Protein AF-X0XUY8-F1 (afdb_monomer_lite)

Secondary structure (DSSP, 8-state):
-----HHHHHHHHHHHHHHHHHHHIIIIITTT----S-HHHHHHHHHHHHHHHHHHHHHHHHIIIIII---HHHHHHHHHHHHHHHHHHHIIIIISPPPP---

pLDDT: mean 82.26, std 12.17, range [45.84, 95.38]

Organism: NCBI:txid412755

Structure (mmCIF, N/CA/C/O backbone):
data_AF-X0XUY8-F1
#
_entry.id   AF-X0XUY8-F1
#
loop_
_atom_site.group_PDB
_atom_site.id
_atom_site.type_symbol
_atom_site.label_atom_id
_atom_site.label_alt_id
_atom_site.label_comp_id
_atom_site.label_asym_id
_atom_site.label_entity_id
_atom_site.label_seq_id
_atom_site.pdbx_PDB_ins_code
_atom_site.Cartn_x
_atom_site.Cartn_y
_atom_site.Cartn_z
_atom_site.occupancy
_atom_site.B_iso_or_equiv
_atom_site.auth_seq_id
_atom_site.auth_comp_id
_atom_site.auth_asym_id
_atom_site.auth_atom_id
_atom_site.pdbx_PDB_model_num
ATOM 1 N N . ASN A 1 1 ? 24.765 -12.003 21.303 1.00 45.84 1 ASN A N 1
ATOM 2 C CA . ASN A 1 1 ? 24.431 -11.808 19.874 1.00 45.84 1 ASN A CA 1
ATOM 3 C C . ASN A 1 1 ? 23.143 -12.554 19.537 1.00 45.84 1 ASN A C 1
ATOM 5 O O . ASN A 1 1 ? 23.204 -13.601 18.907 1.00 45.84 1 ASN A O 1
ATOM 9 N N . LEU A 1 2 ? 21.974 -12.054 19.963 1.00 55.09 2 LEU A N 1
ATOM 10 C CA . LEU A 1 2 ? 20.695 -12.590 19.479 1.00 55.09 2 LEU A CA 1
ATOM 11 C C . LEU A 1 2 ? 20.430 -12.008 18.087 1.00 55.09 2 LEU A C 1
ATOM 13 O O . LEU A 1 2 ? 19.754 -10.995 17.937 1.00 55.09 2 LEU A O 1
ATOM 17 N N . ARG A 1 3 ? 21.026 -12.619 17.061 1.00 60.03 3 ARG A N 1
ATOM 18 C CA . ARG A 1 3 ? 20.602 -12.399 15.679 1.00 60.03 3 ARG A CA 1
ATOM 19 C C . ARG A 1 3 ? 19.309 -13.180 15.513 1.00 60.03 3 ARG A C 1
ATOM 21 O O . ARG A 1 3 ? 19.344 -14.385 15.288 1.00 60.03 3 ARG A O 1
ATOM 28 N N . ILE A 1 4 ? 18.180 -12.509 15.720 1.00 68.62 4 ILE A N 1
ATOM 29 C CA . ILE A 1 4 ? 16.883 -13.058 15.328 1.00 68.62 4 ILE A CA 1
ATOM 30 C C . ILE A 1 4 ? 17.026 -13.427 13.841 1.00 68.62 4 ILE A C 1
ATOM 32 O O . ILE A 1 4 ? 17.499 -12.584 13.070 1.00 68.62 4 ILE A O 1
ATOM 36 N N . PRO A 1 5 ? 16.708 -14.666 13.431 1.00 74.75 5 PRO A N 1
ATOM 37 C CA . PRO A 1 5 ? 16.812 -15.071 12.036 1.00 74.75 5 PRO A CA 1
ATOM 38 C C . PRO A 1 5 ? 16.097 -14.056 11.144 1.00 74.75 5 PRO A C 1
ATOM 40 O O . PRO A 1 5 ? 15.024 -13.557 11.503 1.00 74.75 5 PRO A O 1
ATOM 43 N N . LEU A 1 6 ? 16.687 -13.726 9.992 1.00 69.81 6 LEU A N 1
ATOM 44 C CA . LEU A 1 6 ? 16.092 -12.767 9.051 1.00 69.81 6 LEU A CA 1
ATOM 45 C C . LEU A 1 6 ? 14.665 -13.194 8.665 1.00 69.81 6 LEU A C 1
ATOM 47 O O . LEU A 1 6 ? 13.766 -12.366 8.559 1.00 69.81 6 LEU A O 1
ATOM 51 N N . GLU A 1 7 ? 14.464 -14.507 8.574 1.00 79.94 7 GLU A N 1
ATOM 52 C CA . GLU A 1 7 ? 13.196 -15.180 8.291 1.00 79.94 7 GLU A CA 1
ATOM 53 C C . GLU A 1 7 ? 12.083 -14.841 9.289 1.00 79.94 7 GLU A C 1
ATOM 55 O O . GLU A 1 7 ? 10.923 -14.772 8.903 1.00 79.94 7 GLU A O 1
ATOM 60 N N . LEU A 1 8 ? 12.421 -14.584 10.557 1.00 77.75 8 LEU A N 1
ATOM 61 C CA . LEU A 1 8 ? 11.464 -14.163 11.584 1.00 77.75 8 LEU A CA 1
ATOM 62 C C . LEU A 1 8 ? 11.371 -12.638 11.675 1.00 77.75 8 LEU A C 1
ATOM 64 O O . LEU A 1 8 ? 10.293 -12.088 11.880 1.00 77.75 8 LEU A O 1
ATOM 68 N N . SER A 1 9 ? 12.491 -11.941 11.487 1.00 79.12 9 SER A N 1
ATOM 69 C CA . SER A 1 9 ? 12.552 -10.483 11.631 1.00 79.12 9 SER A CA 1
ATOM 70 C C . SER A 1 9 ? 11.762 -9.758 10.539 1.00 79.12 9 SER A C 1
ATOM 72 O O . SER A 1 9 ? 11.079 -8.775 10.823 1.00 79.12 9 SER A O 1
ATOM 74 N N . SER A 1 10 ? 11.820 -10.244 9.296 1.00 81.38 10 SER A N 1
ATOM 75 C CA . SER A 1 10 ? 11.172 -9.591 8.155 1.00 81.38 10 SER A CA 1
ATOM 76 C C . SER A 1 10 ? 9.638 -9.646 8.215 1.00 81.38 10 SER A C 1
ATOM 78 O O . SER A 1 10 ? 9.029 -8.579 8.125 1.00 81.38 10 SER A O 1
ATOM 80 N N . PRO A 1 11 ? 8.977 -10.802 8.431 1.00 85.38 11 PRO A N 1
ATOM 81 C CA . PRO A 1 11 ? 7.518 -10.847 8.551 1.00 85.38 11 PRO A CA 1
ATOM 82 C C . PRO A 1 11 ? 7.000 -10.038 9.741 1.00 85.38 11 PRO A C 1
ATOM 84 O O . PRO A 1 11 ? 6.030 -9.298 9.602 1.00 85.38 11 PRO A O 1
ATOM 87 N N . ILE A 1 12 ? 7.683 -10.104 10.891 1.00 82.69 12 ILE A N 1
ATOM 88 C CA . ILE A 1 12 ? 7.306 -9.332 12.085 1.00 82.69 12 ILE A CA 1
ATOM 89 C C . ILE A 1 12 ? 7.377 -7.828 11.802 1.00 82.69 12 ILE A C 1
ATOM 91 O O . ILE A 1 12 ? 6.488 -7.082 12.216 1.00 82.69 12 ILE A O 1
ATOM 95 N N . ALA A 1 13 ? 8.403 -7.370 11.080 1.00 84.38 13 ALA A N 1
ATOM 96 C CA . ALA 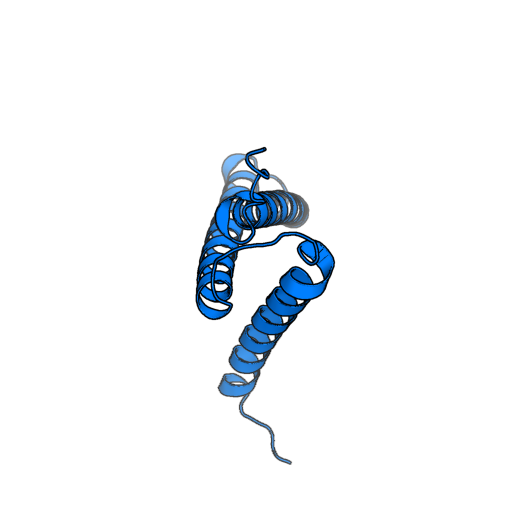A 1 13 ? 8.543 -5.966 10.707 1.00 84.38 13 ALA A CA 1
ATOM 97 C C . ALA A 1 13 ? 7.444 -5.512 9.734 1.00 84.38 13 ALA A C 1
ATOM 99 O O . ALA A 1 13 ? 6.892 -4.422 9.902 1.00 84.38 13 ALA A O 1
ATOM 100 N N . I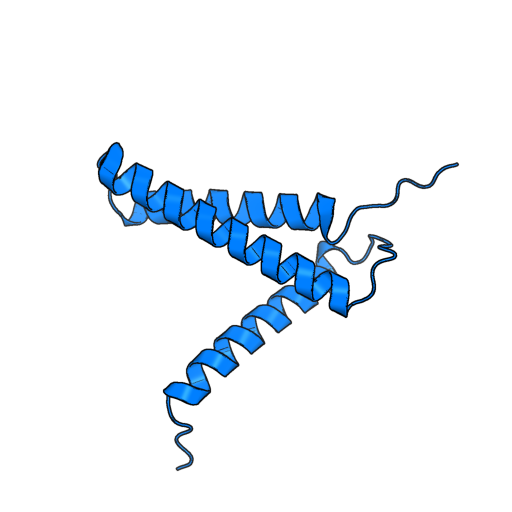LE A 1 14 ? 7.094 -6.350 8.753 1.00 84.81 14 ILE A N 1
ATOM 101 C CA . ILE A 1 14 ? 6.009 -6.082 7.800 1.00 84.81 14 ILE A CA 1
ATOM 102 C C . ILE A 1 14 ? 4.678 -5.956 8.547 1.00 84.81 14 ILE A C 1
ATOM 104 O O . ILE A 1 14 ? 4.010 -4.929 8.430 1.00 84.81 14 ILE A O 1
ATOM 108 N N . GLU A 1 15 ? 4.327 -6.941 9.373 1.00 83.38 15 GLU A N 1
ATOM 109 C CA . GLU A 1 15 ? 3.091 -6.929 10.164 1.00 83.38 15 GLU A CA 1
ATOM 110 C C . GLU A 1 15 ? 3.042 -5.733 11.122 1.00 83.38 15 GLU A C 1
ATOM 112 O O . GLU A 1 15 ? 2.044 -5.014 11.185 1.00 83.38 15 GLU A O 1
ATOM 117 N N . SER A 1 16 ? 4.151 -5.431 11.804 1.00 84.12 16 SER A N 1
ATOM 118 C CA . SER A 1 16 ? 4.249 -4.254 12.678 1.00 84.12 16 SER A CA 1
ATOM 119 C C . SER A 1 16 ? 4.029 -2.951 11.908 1.00 84.12 16 SER A C 1
ATOM 121 O O . SER A 1 16 ? 3.335 -2.058 12.392 1.00 84.12 16 SER A O 1
ATOM 123 N N . SER A 1 17 ? 4.565 -2.841 10.689 1.00 85.50 17 SER A N 1
ATOM 124 C CA . SER A 1 17 ? 4.347 -1.681 9.821 1.00 85.50 17 SER A CA 1
ATOM 125 C C . SER A 1 17 ? 2.886 -1.559 9.382 1.00 85.50 17 SER A C 1
ATOM 127 O O . SER A 1 17 ? 2.328 -0.459 9.380 1.00 85.50 17 SER A O 1
ATOM 129 N N . ILE A 1 18 ? 2.231 -2.676 9.057 1.00 83.81 18 ILE A N 1
ATOM 130 C CA . ILE A 1 18 ? 0.810 -2.700 8.691 1.00 83.81 18 ILE A CA 1
ATOM 131 C C . ILE A 1 18 ? -0.054 -2.264 9.880 1.00 83.81 18 ILE A C 1
ATOM 133 O O . ILE A 1 18 ? -0.935 -1.413 9.720 1.00 83.81 18 ILE A O 1
ATOM 137 N N . LEU A 1 19 ? 0.223 -2.781 11.080 1.00 85.00 19 LEU A N 1
ATOM 138 C CA . LEU A 1 19 ? -0.480 -2.409 12.310 1.00 85.00 19 LEU A CA 1
ATOM 139 C C . LEU A 1 19 ? -0.270 -0.934 12.659 1.00 85.00 19 LEU A C 1
ATOM 141 O O . LEU A 1 19 ? -1.237 -0.234 12.967 1.00 85.00 19 LEU A O 1
ATOM 145 N N . TRP A 1 20 ? 0.964 -0.438 12.551 1.00 84.31 20 TRP A N 1
ATOM 146 C CA . TRP A 1 20 ? 1.275 0.974 12.759 1.00 84.31 20 TRP A CA 1
ATOM 147 C C . TRP A 1 20 ? 0.515 1.867 11.771 1.00 84.31 20 TRP A C 1
ATOM 149 O O . TRP A 1 20 ? -0.167 2.808 12.181 1.00 84.31 20 TRP A O 1
ATOM 159 N N . ASN A 1 21 ? 0.539 1.522 10.480 1.00 85.31 21 ASN A N 1
ATOM 160 C CA . ASN A 1 21 ? -0.211 2.231 9.442 1.00 85.31 21 ASN A CA 1
ATOM 161 C C . ASN A 1 21 ? -1.720 2.225 9.709 1.00 85.31 21 ASN A C 1
ATOM 163 O O . ASN A 1 21 ? -2.394 3.240 9.505 1.00 85.31 21 ASN A O 1
ATOM 167 N N . PHE A 1 22 ? -2.269 1.108 10.183 1.00 83.25 22 PHE A N 1
ATOM 168 C CA . PHE A 1 22 ? -3.672 1.023 10.567 1.00 83.25 22 PHE A CA 1
ATOM 169 C C . PHE A 1 22 ? -3.996 1.940 11.749 1.00 83.25 22 PHE A C 1
ATOM 171 O O . PHE A 1 22 ? -4.972 2.693 11.692 1.00 83.25 22 PHE A O 1
ATOM 178 N N . MET A 1 23 ? -3.189 1.900 12.813 1.00 81.94 23 MET A N 1
ATOM 179 C CA . MET A 1 23 ? -3.401 2.728 14.000 1.00 81.94 23 MET A CA 1
ATOM 180 C C . MET A 1 23 ? -3.354 4.211 13.656 1.00 81.94 23 MET A C 1
ATOM 182 O O . MET A 1 23 ? -4.241 4.964 14.062 1.00 81.94 23 MET A O 1
ATOM 186 N N . LEU A 1 24 ? -2.377 4.614 12.849 1.00 82.94 24 LEU A N 1
ATOM 187 C CA . LEU A 1 24 ? -2.210 5.992 12.410 1.00 82.94 24 LEU A CA 1
ATOM 188 C C . LEU A 1 24 ? -3.419 6.458 11.585 1.00 82.94 24 LEU A C 1
ATOM 190 O O . LEU A 1 24 ? -3.978 7.522 11.851 1.00 82.94 24 LEU A O 1
ATOM 194 N N . ASN A 1 25 ? -3.919 5.618 10.673 1.00 80.69 25 ASN A N 1
ATOM 195 C CA . ASN A 1 25 ? -5.153 5.904 9.939 1.00 80.69 25 ASN A CA 1
ATOM 196 C C . ASN A 1 25 ? -6.383 5.995 10.852 1.00 80.69 25 ASN A C 1
ATOM 198 O O . ASN A 1 25 ? -7.224 6.878 10.676 1.00 80.69 25 ASN A O 1
ATOM 202 N N . ASN A 1 26 ? -6.495 5.112 11.843 1.00 78.62 26 ASN A N 1
ATOM 203 C CA . ASN A 1 26 ? -7.631 5.088 12.757 1.00 78.62 26 ASN A CA 1
ATOM 204 C C . ASN A 1 26 ? -7.645 6.296 13.716 1.00 78.62 26 ASN A C 1
ATOM 206 O O . ASN A 1 26 ? -8.718 6.820 14.007 1.00 78.62 26 ASN A O 1
ATOM 210 N N . VAL A 1 27 ? -6.477 6.747 14.188 1.00 78.25 27 VAL A N 1
ATOM 211 C CA . VAL A 1 27 ? -6.336 7.838 15.172 1.00 78.25 27 VAL A CA 1
ATOM 212 C C . VAL A 1 27 ? -6.259 9.217 14.527 1.00 78.25 27 VAL A C 1
ATOM 214 O O . VAL A 1 27 ? -6.744 10.175 15.123 1.00 78.25 27 VAL A O 1
ATOM 217 N N . ILE A 1 28 ? -5.663 9.342 13.339 1.00 78.19 28 ILE A N 1
ATOM 218 C CA . ILE A 1 28 ? -5.456 10.633 12.671 1.00 78.19 28 ILE A CA 1
ATOM 219 C C . ILE A 1 28 ? -6.465 10.793 11.535 1.00 78.19 28 ILE A C 1
ATOM 221 O O . ILE A 1 28 ? -7.414 11.569 11.657 1.00 78.19 28 ILE A O 1
ATOM 225 N N . THR A 1 29 ? -6.310 10.021 10.456 1.00 75.62 29 THR A N 1
ATOM 226 C CA . THR A 1 29 ? -7.070 10.191 9.204 1.00 75.62 29 THR A CA 1
ATOM 227 C C . THR A 1 29 ? -8.582 10.085 9.404 1.00 75.62 29 THR A C 1
ATOM 229 O O . THR A 1 29 ? -9.358 10.822 8.790 1.00 75.62 29 THR A O 1
ATOM 232 N N . PHE A 1 30 ? -9.024 9.182 10.282 1.00 70.81 30 PHE A N 1
ATOM 233 C CA . PHE A 1 30 ? -10.441 8.892 10.495 1.00 70.81 30 PHE A CA 1
ATOM 234 C C . PHE A 1 30 ? -10.942 9.194 11.911 1.00 70.81 30 PHE A C 1
ATOM 236 O O . PHE A 1 30 ? -12.067 8.809 12.231 1.00 70.81 30 PHE A O 1
ATOM 243 N N . LYS A 1 31 ? -10.183 9.958 12.715 1.00 71.31 31 LYS A N 1
ATOM 244 C CA . LYS A 1 31 ? -10.514 10.315 14.112 1.00 71.31 31 LYS A CA 1
ATOM 245 C C . LYS A 1 31 ? -11.964 10.763 14.306 1.00 71.31 31 LYS A C 1
ATOM 247 O O . LYS A 1 31 ? -12.633 10.352 15.245 1.00 71.31 31 LYS A O 1
ATOM 252 N N . ASN A 1 32 ? -12.451 11.597 13.387 1.00 66.56 32 ASN A N 1
ATOM 253 C CA . ASN A 1 32 ? -13.779 12.215 13.450 1.00 66.56 32 ASN A CA 1
ATOM 254 C C . ASN A 1 32 ? -14.877 11.421 12.718 1.00 66.56 32 ASN A C 1
ATOM 256 O O . ASN A 1 32 ? -15.974 11.935 12.487 1.00 66.56 32 ASN A O 1
ATOM 260 N N . ARG A 1 33 ? -14.608 10.178 12.299 1.00 67.75 33 ARG A N 1
ATOM 261 C CA . ARG A 1 33 ? -15.601 9.3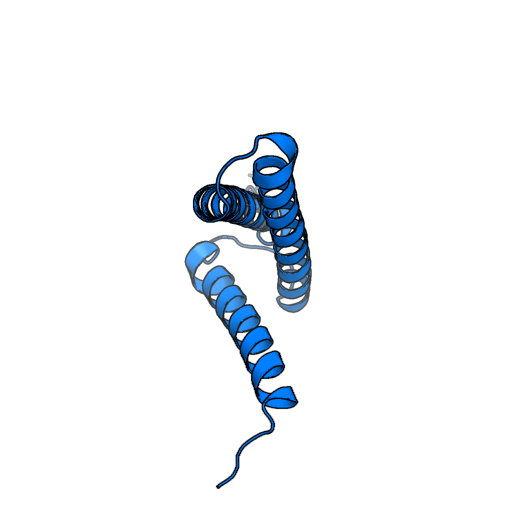13 11.650 1.00 67.75 33 ARG A CA 1
ATOM 262 C C . ARG A 1 33 ? -16.110 8.274 12.642 1.00 67.75 33 ARG A C 1
ATOM 264 O O . ARG A 1 33 ? -15.450 7.272 12.903 1.00 67.75 33 ARG A O 1
ATOM 271 N N . ASN A 1 34 ? -17.323 8.495 13.150 1.00 58.53 34 ASN A N 1
ATOM 272 C CA . ASN A 1 34 ? -18.004 7.571 14.054 1.00 58.53 34 ASN A CA 1
ATOM 273 C C . ASN A 1 34 ? -18.453 6.311 13.279 1.00 58.53 34 ASN A C 1
ATOM 275 O O . ASN A 1 34 ? -19.548 6.248 12.720 1.00 58.53 34 ASN A O 1
ATOM 279 N N . SER A 1 35 ? -17.541 5.348 13.127 1.00 63.03 35 SER A N 1
ATOM 280 C CA . SER A 1 35 ? -17.786 4.074 12.442 1.00 63.03 35 SER A CA 1
ATOM 281 C C . SER A 1 35 ? -18.169 3.009 13.467 1.00 63.03 35 SER A C 1
ATOM 283 O O . SER A 1 35 ? -17.334 2.636 14.292 1.00 63.03 35 SER A O 1
ATOM 285 N N . GLN A 1 36 ? -19.397 2.490 13.343 1.00 66.38 36 GLN A N 1
ATOM 286 C CA . GLN A 1 36 ? -20.002 1.432 14.173 1.00 66.38 36 GLN A CA 1
ATOM 287 C C . GLN A 1 36 ? -19.262 0.078 14.107 1.00 66.38 36 GLN A C 1
ATOM 289 O O . GLN A 1 36 ? -19.587 -0.856 14.832 1.00 66.38 36 GLN A O 1
ATOM 294 N N . ALA A 1 37 ? -18.287 -0.077 13.203 1.00 70.62 37 ALA A N 1
ATOM 295 C CA . ALA A 1 37 ? -17.515 -1.309 13.096 1.00 70.62 37 ALA A CA 1
ATOM 296 C C . ALA A 1 37 ? -16.471 -1.411 14.224 1.00 70.62 37 ALA A C 1
ATOM 298 O O . ALA A 1 37 ? -15.689 -0.480 14.441 1.00 70.62 37 ALA A O 1
ATOM 299 N N . GLY A 1 38 ? -16.417 -2.570 14.887 1.00 78.00 38 GLY A N 1
ATOM 300 C CA . GLY A 1 38 ? -15.368 -2.897 15.856 1.00 78.00 38 GLY A CA 1
ATOM 301 C C . GLY A 1 38 ? -13.962 -2.872 15.240 1.00 78.00 38 GLY A C 1
ATOM 302 O O . GLY A 1 38 ? -13.795 -3.018 14.024 1.00 78.00 38 GLY A O 1
ATOM 303 N N . LEU A 1 39 ? -12.944 -2.697 16.085 1.00 78.12 39 LEU A N 1
ATOM 304 C CA . LEU A 1 39 ? -11.549 -2.493 15.675 1.00 78.12 39 LEU A CA 1
ATOM 305 C C . LEU A 1 39 ? -11.010 -3.651 14.815 1.00 78.12 39 LEU A C 1
ATOM 307 O O . LEU A 1 39 ? -10.434 -3.404 13.759 1.00 78.12 39 LEU A O 1
ATOM 311 N N . MET A 1 40 ? -11.319 -4.900 15.177 1.00 78.38 40 MET A N 1
ATOM 312 C CA . MET A 1 40 ? -10.928 -6.091 14.405 1.00 78.38 40 MET A CA 1
ATOM 313 C C . MET A 1 40 ? -11.545 -6.122 12.998 1.00 78.38 40 MET A C 1
ATOM 315 O O . MET A 1 40 ? -10.895 -6.466 12.014 1.00 78.38 40 MET A O 1
ATOM 319 N N . ARG A 1 41 ? -12.804 -5.687 12.862 1.00 80.31 41 ARG A N 1
ATOM 320 C CA . ARG A 1 41 ? -13.468 -5.607 11.555 1.00 80.31 41 ARG A CA 1
ATOM 321 C C . ARG A 1 41 ? -12.873 -4.498 10.688 1.00 80.31 41 ARG A C 1
ATOM 323 O O . ARG A 1 41 ? -12.802 -4.661 9.473 1.00 80.31 41 ARG A O 1
ATOM 330 N N . LYS A 1 42 ? -12.435 -3.389 11.293 1.00 82.31 42 LYS A N 1
ATOM 331 C CA . LYS A 1 42 ? -11.702 -2.322 10.593 1.00 82.31 42 LYS A CA 1
ATOM 332 C C . LYS A 1 42 ? -10.326 -2.812 10.129 1.00 82.31 42 LYS A C 1
ATOM 334 O O . LYS A 1 42 ? -9.984 -2.571 8.978 1.00 82.31 42 LYS A O 1
ATOM 339 N N . LEU A 1 43 ? -9.601 -3.556 10.969 1.00 83.31 43 LEU A N 1
ATOM 340 C CA . LEU A 1 43 ? -8.317 -4.177 10.621 1.00 83.31 43 LEU A CA 1
ATOM 341 C C . LEU A 1 43 ? -8.429 -5.112 9.413 1.00 83.31 43 LEU A C 1
ATOM 343 O O . LEU A 1 43 ? -7.662 -4.971 8.464 1.00 83.31 43 LEU A O 1
ATOM 347 N N . MET A 1 44 ? -9.410 -6.021 9.411 1.00 84.44 44 MET A N 1
ATOM 348 C CA . MET A 1 44 ? -9.621 -6.938 8.283 1.00 84.44 44 MET A CA 1
ATOM 349 C C . MET A 1 44 ? -9.961 -6.191 6.989 1.00 84.44 44 MET A C 1
ATOM 351 O O . MET A 1 44 ? -9.400 -6.478 5.936 1.00 84.44 44 MET A O 1
ATOM 355 N N . ARG A 1 45 ? -10.849 -5.190 7.054 1.00 86.19 45 ARG A N 1
ATOM 356 C CA . ARG A 1 45 ? -11.189 -4.366 5.881 1.00 86.19 45 ARG A CA 1
ATOM 357 C C . ARG A 1 45 ? -9.990 -3.580 5.362 1.00 86.19 45 ARG A C 1
ATOM 359 O O . ARG A 1 45 ? -9.830 -3.468 4.152 1.00 86.19 45 ARG A O 1
ATOM 366 N N . PHE A 1 46 ? -9.149 -3.075 6.264 1.00 85.44 46 PHE A N 1
ATOM 367 C CA . PHE A 1 46 ? -7.912 -2.390 5.908 1.00 85.44 46 PHE A CA 1
ATOM 368 C C . PHE A 1 46 ? -6.935 -3.326 5.190 1.00 85.44 46 PHE A C 1
ATOM 370 O O . PHE A 1 46 ? -6.415 -2.946 4.147 1.00 85.44 46 PHE A O 1
ATOM 377 N N . HIS A 1 47 ? -6.752 -4.559 5.674 1.00 87.69 47 HIS A N 1
ATOM 378 C CA . HIS A 1 47 ? -5.919 -5.562 4.999 1.00 87.69 47 HIS A CA 1
ATOM 379 C C . HIS A 1 47 ? -6.430 -5.883 3.595 1.00 87.69 47 HIS A C 1
ATOM 381 O O . HIS A 1 47 ? -5.656 -5.884 2.642 1.00 87.69 47 HIS A O 1
ATOM 387 N N . VAL A 1 48 ? -7.741 -6.090 3.443 1.00 90.00 48 VAL A N 1
ATOM 388 C CA . VAL A 1 48 ? -8.348 -6.337 2.128 1.00 90.00 48 VAL A CA 1
ATOM 389 C C . VAL A 1 48 ? -8.160 -5.132 1.201 1.00 90.00 48 VAL A C 1
ATOM 391 O O . VAL A 1 48 ? -7.778 -5.300 0.046 1.00 90.00 48 VAL A O 1
ATOM 394 N N . ALA A 1 49 ? -8.376 -3.911 1.697 1.00 89.62 49 ALA A N 1
ATOM 395 C CA . ALA A 1 49 ? -8.177 -2.693 0.914 1.00 89.62 49 ALA A CA 1
ATOM 396 C C . ALA A 1 49 ? -6.713 -2.509 0.482 1.00 89.62 49 ALA A C 1
ATOM 398 O O . ALA A 1 49 ? -6.460 -2.177 -0.676 1.00 89.62 49 ALA A O 1
ATOM 399 N N . ALA A 1 50 ? -5.763 -2.774 1.381 1.00 89.62 50 ALA A N 1
ATOM 400 C CA . ALA A 1 50 ? -4.335 -2.721 1.093 1.00 89.62 50 ALA A CA 1
ATOM 401 C C . ALA A 1 50 ? -3.920 -3.787 0.066 1.00 89.62 50 ALA A C 1
ATOM 403 O O . ALA A 1 50 ? -3.189 -3.475 -0.871 1.00 89.62 50 ALA A O 1
ATOM 404 N N . GLY A 1 51 ? -4.441 -5.013 0.183 1.00 91.19 51 GLY A N 1
ATOM 405 C CA . GLY A 1 51 ? -4.203 -6.084 -0.786 1.00 91.19 51 GLY A CA 1
ATOM 406 C C . GLY A 1 51 ? -4.708 -5.730 -2.187 1.00 91.19 51 GLY A C 1
ATOM 407 O O . GLY A 1 51 ? -3.961 -5.833 -3.157 1.00 91.19 51 GLY A O 1
ATOM 408 N N . LEU A 1 52 ? -5.941 -5.224 -2.296 1.00 91.81 52 LEU A N 1
ATOM 409 C CA . LEU A 1 52 ? -6.508 -4.771 -3.573 1.00 91.81 52 LEU A CA 1
ATOM 410 C C . LEU A 1 52 ? -5.722 -3.598 -4.172 1.00 91.81 52 LEU A C 1
ATOM 412 O O . LEU A 1 52 ? -5.467 -3.569 -5.374 1.00 91.81 52 LEU A O 1
ATOM 416 N N . ALA A 1 53 ? -5.299 -2.646 -3.343 1.00 92.69 53 ALA A N 1
ATOM 417 C CA . ALA A 1 53 ? -4.448 -1.544 -3.774 1.00 92.69 53 ALA A CA 1
ATOM 418 C C . ALA A 1 53 ? -3.089 -2.024 -4.306 1.00 92.69 53 ALA A C 1
ATOM 420 O O . ALA A 1 53 ? -2.624 -1.517 -5.327 1.00 92.69 53 ALA A O 1
ATOM 421 N N . GLY A 1 54 ? -2.482 -3.021 -3.655 1.00 92.44 54 GLY A N 1
ATOM 422 C CA . GLY A 1 54 ? -1.257 -3.671 -4.122 1.00 92.44 54 GLY A CA 1
ATOM 423 C C . GLY A 1 54 ? -1.442 -4.357 -5.477 1.00 92.44 54 GLY A C 1
ATOM 424 O O . GLY A 1 54 ? -0.615 -4.185 -6.369 1.00 92.44 54 GLY A O 1
ATOM 425 N N . MET A 1 55 ? -2.565 -5.054 -5.681 1.00 94.31 55 MET A N 1
ATOM 426 C CA . MET A 1 55 ? -2.896 -5.657 -6.979 1.00 94.31 55 MET A CA 1
ATOM 427 C C . MET A 1 55 ? -3.032 -4.605 -8.086 1.00 94.31 55 MET A C 1
ATOM 429 O O . MET A 1 55 ? -2.517 -4.804 -9.186 1.00 94.31 55 MET A O 1
ATOM 433 N N . VAL A 1 56 ? -3.687 -3.473 -7.805 1.00 94.50 56 VAL A N 1
ATOM 434 C CA . VAL A 1 56 ? -3.823 -2.367 -8.768 1.00 94.50 56 VAL A CA 1
ATOM 435 C C . VAL A 1 56 ? -2.465 -1.749 -9.091 1.00 94.50 56 VAL A C 1
ATOM 437 O O . VAL A 1 56 ? -2.151 -1.566 -10.265 1.00 94.50 56 VAL A O 1
ATOM 440 N N . ASN A 1 57 ? -1.646 -1.474 -8.072 1.00 94.88 57 ASN A N 1
ATOM 441 C CA . ASN A 1 57 ? -0.283 -0.973 -8.243 1.00 94.88 57 ASN A CA 1
ATOM 442 C C . ASN A 1 57 ? 0.527 -1.877 -9.186 1.00 94.88 57 ASN A C 1
ATOM 444 O O . ASN A 1 57 ? 1.065 -1.396 -10.184 1.00 94.88 57 ASN A O 1
ATOM 448 N N . TYR A 1 58 ? 0.545 -3.182 -8.909 1.00 94.12 58 TYR A N 1
ATOM 449 C CA . TYR A 1 58 ? 1.292 -4.152 -9.703 1.00 94.12 58 TYR A CA 1
ATOM 450 C C . TYR A 1 58 ? 0.749 -4.284 -11.132 1.00 94.12 58 TYR A C 1
ATOM 452 O O . TYR A 1 58 ? 1.517 -4.350 -12.090 1.00 94.12 58 TYR A O 1
ATOM 460 N N . SER A 1 59 ? -0.576 -4.255 -11.296 1.00 95.31 59 SER A N 1
ATOM 461 C CA . SER A 1 59 ? -1.216 -4.326 -12.615 1.00 95.31 59 SER A CA 1
ATOM 462 C C . SER A 1 59 ? -0.869 -3.116 -13.484 1.00 95.31 59 SER A C 1
ATOM 464 O O . SER A 1 59 ? -0.559 -3.275 -14.662 1.00 95.31 59 SER A O 1
ATOM 466 N N . ILE A 1 60 ? -0.869 -1.912 -12.904 1.00 94.44 60 ILE A N 1
ATOM 467 C CA . ILE A 1 60 ? -0.500 -0.677 -13.608 1.00 94.44 60 ILE A CA 1
ATOM 468 C C . ILE A 1 60 ? 0.981 -0.682 -13.972 1.00 94.44 60 ILE A C 1
ATOM 470 O O . ILE A 1 60 ? 1.322 -0.340 -15.102 1.00 94.44 60 ILE A O 1
ATOM 474 N N . LEU A 1 61 ? 1.850 -1.117 -13.055 1.00 95.12 61 LEU A N 1
ATOM 475 C CA . LEU A 1 61 ? 3.273 -1.286 -13.334 1.00 95.12 61 LEU A CA 1
ATOM 476 C C . LEU A 1 61 ? 3.483 -2.202 -14.547 1.00 95.12 61 LEU A C 1
ATOM 478 O O . LEU A 1 61 ? 4.147 -1.809 -15.503 1.00 95.12 61 LEU A O 1
ATOM 482 N N . LEU A 1 62 ? 2.883 -3.397 -14.540 1.00 94.19 62 LEU A N 1
ATOM 483 C CA . LEU A 1 62 ? 3.013 -4.348 -15.644 1.00 94.19 62 LEU A CA 1
ATOM 484 C C . LEU A 1 62 ? 2.451 -3.801 -16.957 1.00 94.19 62 LEU A C 1
ATOM 486 O O . LEU A 1 62 ? 3.078 -3.978 -17.999 1.00 94.19 62 LEU A O 1
ATOM 490 N N . PHE A 1 63 ? 1.300 -3.131 -16.915 1.00 95.38 63 PHE A N 1
ATOM 491 C CA . PHE A 1 63 ? 0.688 -2.531 -18.097 1.00 95.38 63 PHE A CA 1
ATOM 492 C C . PHE A 1 63 ? 1.576 -1.442 -18.712 1.00 95.38 63 PHE A C 1
ATOM 494 O O . PHE A 1 63 ? 1.794 -1.435 -19.921 1.00 95.38 63 PHE A O 1
ATOM 501 N N . LEU A 1 64 ? 2.136 -0.552 -17.892 1.00 93.81 64 LEU A N 1
ATOM 502 C CA . LEU A 1 64 ? 2.982 0.539 -18.374 1.00 93.81 64 LEU A CA 1
ATOM 503 C C . LEU A 1 64 ? 4.338 0.040 -18.882 1.00 93.81 64 LEU A C 1
ATOM 505 O O . LEU A 1 64 ? 4.781 0.474 -19.942 1.00 93.81 64 LEU A O 1
ATOM 509 N N . VAL A 1 65 ? 4.965 -0.911 -18.186 1.00 93.88 65 VAL A N 1
ATOM 510 C CA . VAL A 1 65 ? 6.261 -1.469 -18.601 1.00 93.88 65 VAL A CA 1
ATOM 511 C C . VAL A 1 65 ? 6.118 -2.342 -19.844 1.00 93.88 65 VAL A C 1
ATOM 513 O O . VAL A 1 65 ? 6.835 -2.148 -20.819 1.00 93.88 65 VAL A O 1
ATOM 516 N N . ARG A 1 66 ? 5.192 -3.309 -19.838 1.00 92.62 66 ARG A N 1
ATOM 517 C CA . ARG A 1 66 ? 5.094 -4.314 -20.912 1.00 92.62 66 ARG A CA 1
ATOM 518 C C . ARG A 1 66 ? 4.174 -3.908 -22.056 1.00 92.62 66 ARG A C 1
ATOM 520 O O . ARG A 1 66 ? 4.390 -4.354 -23.175 1.00 92.62 66 ARG A O 1
ATOM 527 N N . GLY A 1 67 ? 3.139 -3.120 -21.778 1.00 93.38 67 GLY A N 1
ATOM 528 C CA . GLY A 1 67 ? 2.178 -2.671 -22.787 1.00 93.38 67 GLY A CA 1
ATOM 529 C C . GLY A 1 67 ? 2.597 -1.367 -23.459 1.00 93.38 67 GLY A C 1
ATOM 530 O O . GLY A 1 67 ? 2.541 -1.265 -24.679 1.00 93.38 67 GLY A O 1
ATOM 531 N N . VAL A 1 68 ? 3.026 -0.379 -22.667 1.00 91.94 68 VAL A N 1
ATOM 532 C CA . VAL A 1 68 ? 3.380 0.966 -23.163 1.00 91.94 68 VAL A CA 1
ATOM 533 C C . VAL A 1 68 ? 4.889 1.122 -23.408 1.00 91.94 68 VAL A C 1
ATOM 535 O O . VAL A 1 68 ? 5.294 1.997 -24.167 1.00 91.94 68 VAL A O 1
ATOM 538 N N . GLY A 1 69 ? 5.730 0.275 -22.804 1.00 91.12 69 GLY A N 1
ATOM 539 C CA . GLY A 1 69 ? 7.191 0.383 -22.906 1.00 91.12 69 GLY A CA 1
ATOM 540 C C . GLY A 1 69 ? 7.784 1.512 -22.056 1.00 91.12 69 GLY A C 1
ATOM 541 O O . GLY A 1 69 ? 8.892 1.972 -22.323 1.00 91.12 69 GLY A O 1
ATOM 542 N N . LEU A 1 70 ? 7.048 1.995 -21.050 1.00 91.81 70 LEU A N 1
ATOM 543 C CA . LEU A 1 70 ? 7.503 3.054 -20.153 1.00 91.81 70 LEU A CA 1
ATOM 544 C C . LEU A 1 70 ? 8.522 2.503 -19.147 1.00 91.81 70 LEU A C 1
ATOM 546 O O . LEU A 1 70 ? 8.317 1.437 -18.566 1.00 91.81 70 LEU A O 1
ATOM 550 N N . TRP A 1 71 ? 9.593 3.257 -18.891 1.00 93.06 71 TRP A N 1
ATOM 551 C CA . TRP A 1 71 ? 10.657 2.831 -17.980 1.00 93.06 71 TRP A CA 1
ATOM 552 C C . TRP A 1 71 ? 10.140 2.552 -16.556 1.00 93.06 71 TRP A C 1
ATOM 554 O O . TRP A 1 71 ? 9.378 3.334 -15.982 1.00 93.06 71 TRP A O 1
ATOM 564 N N . ASP A 1 72 ? 10.602 1.439 -15.984 1.00 90.69 72 ASP A N 1
ATOM 565 C CA . ASP A 1 72 ? 10.200 0.845 -14.706 1.00 90.69 72 ASP A CA 1
ATOM 566 C C . ASP A 1 72 ? 10.018 1.837 -13.555 1.00 90.69 72 ASP A C 1
ATOM 568 O O . ASP A 1 72 ? 9.039 1.740 -12.819 1.00 90.69 72 ASP A O 1
ATOM 572 N N . ILE A 1 73 ? 10.921 2.811 -13.395 1.00 93.75 73 ILE A N 1
ATOM 573 C CA . ILE A 1 73 ? 10.850 3.776 -12.286 1.00 93.75 73 ILE A CA 1
ATOM 574 C C . ILE A 1 73 ? 9.608 4.665 -12.420 1.00 93.75 73 ILE A C 1
ATOM 576 O O . ILE A 1 73 ? 8.855 4.826 -11.458 1.00 93.75 73 ILE A O 1
ATOM 580 N N . ALA A 1 74 ? 9.363 5.212 -1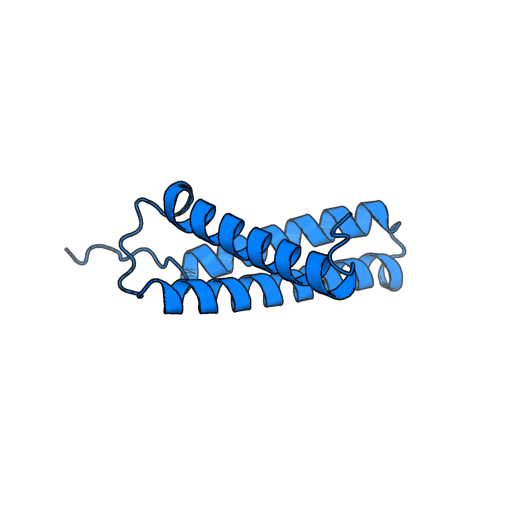3.615 1.00 91.94 74 ALA A N 1
ATOM 581 C CA . ALA A 1 74 ? 8.197 6.052 -13.873 1.00 91.94 74 ALA A CA 1
ATOM 582 C C . ALA A 1 74 ? 6.902 5.239 -13.735 1.00 91.94 74 ALA A C 1
ATOM 584 O O . ALA A 1 74 ? 5.964 5.666 -13.059 1.00 91.94 74 ALA A O 1
ATOM 585 N N . SER A 1 75 ? 6.886 4.030 -14.297 1.00 93.19 75 SER A N 1
ATOM 586 C CA . SER A 1 75 ? 5.769 3.089 -14.188 1.00 93.19 75 SER A CA 1
ATOM 587 C C . SER A 1 75 ? 5.452 2.727 -12.733 1.00 93.19 75 SER A C 1
ATOM 589 O O . SER A 1 75 ? 4.283 2.678 -12.348 1.00 93.19 75 SER A O 1
ATOM 591 N N . ASN A 1 76 ? 6.474 2.535 -11.895 1.00 93.12 76 ASN A N 1
ATOM 592 C CA . ASN A 1 76 ? 6.313 2.221 -10.478 1.00 93.12 76 ASN A CA 1
ATOM 593 C C . ASN A 1 76 ? 5.734 3.405 -9.692 1.00 93.12 76 ASN A C 1
ATOM 595 O O . ASN A 1 76 ? 4.778 3.228 -8.942 1.00 93.12 76 ASN A O 1
ATOM 599 N N . ILE A 1 77 ? 6.228 4.628 -9.917 1.00 94.94 77 ILE A N 1
ATOM 600 C CA . ILE A 1 77 ? 5.678 5.837 -9.276 1.00 94.94 77 ILE A CA 1
ATOM 601 C C . ILE A 1 77 ? 4.191 6.003 -9.616 1.00 94.94 77 ILE A C 1
ATOM 603 O O . ILE A 1 77 ? 3.375 6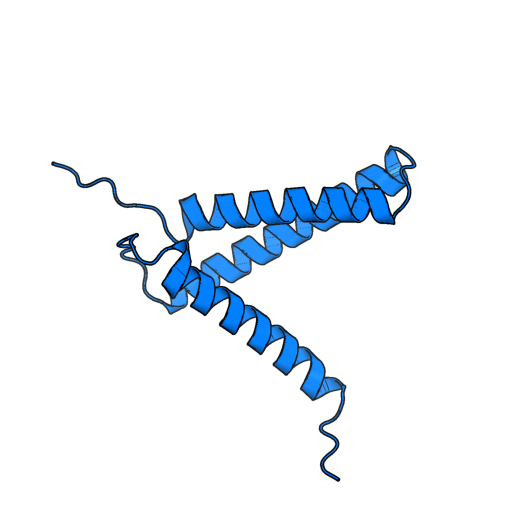.239 -8.721 1.00 94.94 77 ILE A O 1
ATOM 607 N N . ILE A 1 78 ? 3.821 5.823 -10.888 1.00 94.06 78 ILE A N 1
ATOM 608 C CA . ILE A 1 78 ? 2.422 5.905 -11.328 1.00 94.06 78 ILE A CA 1
ATOM 609 C C . ILE A 1 78 ? 1.591 4.807 -10.657 1.00 94.06 78 ILE A C 1
ATOM 611 O O . ILE A 1 78 ? 0.542 5.094 -10.074 1.00 94.06 78 ILE A O 1
ATOM 615 N N . GLY A 1 79 ? 2.077 3.565 -10.665 1.00 95.06 79 GLY A N 1
ATOM 616 C CA . GLY A 1 79 ? 1.425 2.451 -9.986 1.00 95.06 79 GLY A CA 1
ATOM 617 C C . GLY A 1 79 ? 1.207 2.727 -8.499 1.00 95.06 79 GLY A C 1
ATOM 618 O O . GLY A 1 79 ? 0.140 2.422 -7.965 1.00 95.06 79 GLY A O 1
ATOM 619 N N . ILE A 1 80 ? 2.190 3.303 -7.797 1.00 94.06 80 ILE A N 1
ATOM 620 C CA . ILE A 1 80 ? 2.081 3.638 -6.366 1.00 94.06 80 ILE A CA 1
ATOM 621 C C . ILE A 1 80 ? 1.008 4.705 -6.174 1.00 94.06 80 ILE A C 1
ATOM 623 O O . ILE A 1 80 ? 0.151 4.541 -5.308 1.00 94.06 80 ILE A O 1
ATOM 627 N N . GLY A 1 81 ? 0.992 5.744 -7.013 1.00 95.31 81 GLY A N 1
ATOM 628 C CA . GLY A 1 81 ? -0.026 6.793 -6.971 1.00 95.31 81 GLY A CA 1
ATOM 629 C C . GLY A 1 81 ? -1.448 6.236 -7.071 1.00 95.31 81 GLY A C 1
ATOM 630 O O . GLY A 1 81 ? -2.296 6.527 -6.224 1.00 95.31 81 GLY A O 1
ATOM 631 N N . PHE A 1 82 ? -1.701 5.364 -8.049 1.00 94.44 82 PHE A N 1
ATOM 632 C CA . PHE A 1 82 ? -3.000 4.704 -8.194 1.00 94.44 82 PHE A CA 1
ATOM 633 C C . PHE A 1 82 ? -3.314 3.742 -7.043 1.00 94.44 82 PHE A C 1
ATOM 635 O O . PHE A 1 82 ? -4.437 3.746 -6.538 1.00 94.44 82 PHE A O 1
ATOM 642 N N . GLY A 1 83 ? -2.338 2.950 -6.591 1.00 93.56 83 GLY A N 1
ATOM 643 C CA . GLY A 1 83 ? -2.500 2.058 -5.443 1.00 93.56 83 GLY A CA 1
ATOM 644 C C . GLY A 1 83 ? -2.915 2.825 -4.186 1.00 93.56 83 GLY A C 1
ATOM 645 O O . GLY A 1 83 ? -3.907 2.479 -3.546 1.00 93.56 83 GLY A O 1
ATOM 646 N N . VAL A 1 84 ? -2.230 3.927 -3.872 1.00 90.81 84 VAL A N 1
ATOM 647 C CA . VAL A 1 84 ? -2.563 4.808 -2.742 1.00 90.81 84 VAL A CA 1
ATOM 648 C C . VAL A 1 84 ? -3.971 5.388 -2.888 1.00 90.81 84 VAL A C 1
ATOM 650 O O . VAL A 1 84 ? -4.735 5.374 -1.920 1.00 90.81 84 VAL A O 1
ATOM 653 N N . LEU A 1 85 ? -4.353 5.840 -4.087 1.00 92.44 85 LEU A N 1
ATOM 654 C CA . LEU A 1 85 ? -5.688 6.382 -4.350 1.00 92.44 85 LEU A CA 1
ATOM 655 C C . LEU A 1 85 ? -6.785 5.338 -4.096 1.00 92.44 85 LEU A C 1
ATOM 657 O O . LEU A 1 85 ? -7.749 5.611 -3.377 1.00 92.44 85 LEU A O 1
ATOM 661 N N . ILE A 1 86 ? -6.631 4.130 -4.643 1.00 90.50 86 ILE A N 1
ATOM 662 C CA . ILE A 1 86 ? -7.578 3.028 -4.441 1.00 90.50 86 ILE A CA 1
ATOM 663 C C . ILE A 1 86 ? -7.635 2.630 -2.966 1.00 90.50 86 ILE A C 1
ATOM 665 O O . ILE A 1 86 ? -8.732 2.493 -2.418 1.00 90.50 86 ILE A O 1
ATOM 669 N N . ASN A 1 87 ? -6.485 2.528 -2.296 1.00 91.19 87 ASN A N 1
ATOM 670 C CA . ASN A 1 87 ? -6.415 2.213 -0.871 1.00 91.19 87 ASN A CA 1
ATOM 671 C C . ASN A 1 87 ? -7.191 3.242 -0.036 1.00 91.19 87 ASN A C 1
ATOM 673 O O . ASN A 1 87 ? -7.994 2.885 0.831 1.00 91.19 87 ASN A O 1
ATOM 677 N N . TYR A 1 88 ? -7.001 4.531 -0.325 1.00 86.00 88 TYR A N 1
ATOM 678 C CA . TYR A 1 88 ? -7.704 5.619 0.346 1.00 86.00 88 TYR A CA 1
ATOM 679 C C . TYR A 1 88 ? -9.213 5.579 0.083 1.00 86.00 88 TYR A C 1
ATOM 681 O O . TYR A 1 88 ? -10.008 5.697 1.019 1.00 86.00 88 TYR A O 1
ATOM 689 N N . LEU A 1 89 ? -9.635 5.386 -1.170 1.00 88.06 89 LEU A N 1
ATOM 690 C CA . LEU A 1 89 ? -11.050 5.345 -1.545 1.00 88.06 89 LEU A CA 1
ATOM 691 C C . LEU A 1 89 ? -11.779 4.167 -0.891 1.00 88.06 89 LEU A C 1
ATOM 693 O O . LEU A 1 89 ? -12.853 4.364 -0.313 1.00 88.06 89 LEU A O 1
ATOM 697 N N . LEU A 1 90 ? -11.187 2.970 -0.929 1.00 87.44 90 LEU A N 1
ATOM 698 C CA . LEU A 1 90 ? -11.726 1.777 -0.276 1.00 87.44 90 LEU A CA 1
ATOM 699 C C . LEU A 1 90 ? -11.832 1.990 1.234 1.00 87.44 90 LEU A C 1
ATOM 701 O O . LEU A 1 90 ? -12.903 1.801 1.813 1.00 87.44 90 LEU A O 1
ATOM 705 N N . ASN A 1 91 ? -10.771 2.478 1.876 1.00 84.44 91 ASN A N 1
ATOM 706 C CA . ASN A 1 91 ? -10.797 2.721 3.314 1.00 84.44 91 ASN A CA 1
ATOM 707 C C . ASN A 1 91 ? -11.789 3.818 3.717 1.00 84.44 91 ASN A C 1
ATOM 709 O O . ASN A 1 91 ? -12.520 3.659 4.694 1.00 84.44 91 ASN A O 1
ATOM 713 N N . SER A 1 92 ? -11.892 4.898 2.945 1.00 80.75 92 SER A N 1
ATOM 714 C CA . SER A 1 92 ? -12.821 5.999 3.211 1.00 80.75 92 SER A CA 1
ATOM 715 C C . SER A 1 92 ? -14.288 5.586 3.040 1.00 80.75 92 SER A C 1
ATOM 717 O O . SER A 1 92 ? -15.139 6.016 3.825 1.00 80.75 92 SER A O 1
ATOM 719 N N . ARG A 1 93 ? -14.608 4.754 2.038 1.00 80.62 93 ARG A N 1
ATOM 720 C CA . ARG A 1 93 ? -15.992 4.347 1.728 1.00 80.62 93 ARG A CA 1
ATOM 721 C C . ARG A 1 93 ? -16.448 3.091 2.472 1.00 80.62 93 ARG A C 1
ATOM 723 O O . ARG A 1 93 ? -17.637 2.984 2.773 1.00 80.62 93 ARG A O 1
ATOM 730 N N . TRP A 1 94 ? -15.544 2.162 2.778 1.00 79.44 94 TRP A N 1
ATOM 731 C CA . TRP A 1 94 ? -15.884 0.845 3.330 1.00 79.44 94 TRP A CA 1
ATOM 732 C C . TRP A 1 94 ? -15.390 0.631 4.767 1.00 79.44 94 TRP A C 1
ATOM 734 O O . TRP A 1 94 ? -16.173 0.220 5.632 1.00 79.44 94 TRP A O 1
ATOM 744 N N . THR A 1 95 ? -14.127 0.943 5.063 1.00 73.94 95 THR A N 1
ATOM 745 C CA . THR A 1 95 ? -13.543 0.731 6.403 1.00 73.94 95 THR A CA 1
ATOM 746 C C . THR A 1 95 ? -14.045 1.773 7.408 1.00 73.94 95 THR A C 1
ATOM 748 O O . THR A 1 95 ? -14.584 1.427 8.464 1.00 73.94 95 THR A O 1
ATOM 751 N N . TRP A 1 96 ? -13.983 3.052 7.040 1.00 71.69 96 TRP A N 1
ATOM 752 C CA . TRP A 1 96 ? -14.432 4.195 7.841 1.00 71.69 96 TRP A CA 1
ATOM 753 C C . TRP A 1 96 ? -15.541 4.974 7.129 1.00 71.69 96 TRP A C 1
ATOM 755 O O . TRP A 1 96 ? -15.484 6.203 6.986 1.00 71.69 96 TRP A O 1
ATOM 765 N N . LYS A 1 97 ? -16.578 4.241 6.695 1.00 73.69 97 LYS A N 1
ATOM 766 C CA . LYS A 1 97 ? -17.796 4.824 6.122 1.00 73.69 97 LYS A CA 1
ATOM 767 C C . LYS A 1 97 ? -18.361 5.864 7.092 1.00 73.69 97 LYS A C 1
ATOM 769 O O . LYS A 1 97 ? -18.747 5.533 8.213 1.00 73.69 97 LYS A O 1
ATOM 774 N N . LYS A 1 98 ? -18.392 7.127 6.664 1.00 63.53 98 LYS A N 1
ATOM 775 C CA . LYS A 1 98 ? -18.956 8.233 7.444 1.00 63.53 98 LYS A CA 1
ATOM 776 C C . LYS A 1 98 ? -20.467 8.000 7.551 1.00 63.53 98 LYS A C 1
ATOM 778 O O . LYS A 1 98 ? -21.131 7.891 6.521 1.00 63.53 98 LYS A O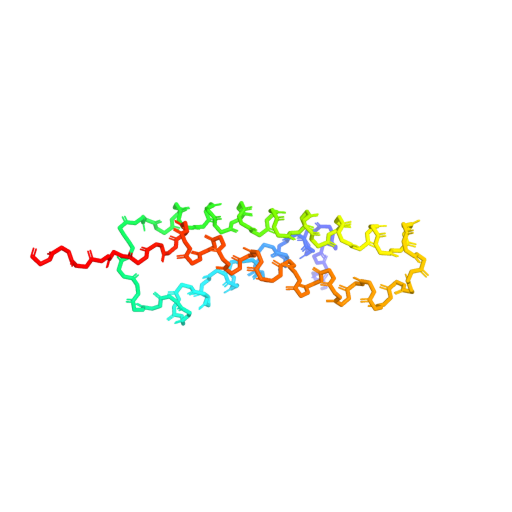 1
ATOM 783 N N . GLN A 1 99 ? -21.010 7.879 8.762 1.00 60.38 99 GLN A N 1
ATOM 784 C CA . GLN A 1 99 ? -22.462 7.921 8.919 1.00 60.38 99 GLN A CA 1
ATOM 785 C C . GLN A 1 99 ? -22.918 9.360 8.687 1.00 60.38 99 GLN A C 1
ATOM 787 O O . GLN A 1 99 ? -22.479 10.278 9.380 1.00 60.38 99 GLN A O 1
ATOM 792 N N . LEU A 1 100 ? -23.763 9.560 7.677 1.00 58.75 100 LEU A N 1
ATOM 793 C CA . LEU A 1 100 ? -24.581 10.762 7.602 1.00 58.75 100 LEU A CA 1
ATOM 794 C C . LEU A 1 100 ? -25.512 10.700 8.814 1.00 58.75 100 LEU A C 1
ATOM 796 O O . LEU A 1 100 ? -26.216 9.701 8.975 1.00 58.75 100 LEU A O 1
ATOM 800 N N . LYS A 1 101 ? -25.479 11.715 9.686 1.00 48.03 101 LYS A N 1
ATOM 801 C CA . LYS A 1 101 ? -26.536 11.890 10.687 1.00 48.03 101 LYS A CA 1
ATOM 802 C C . LYS A 1 101 ? -27.849 11.923 9.904 1.00 48.03 101 LYS A C 1
ATOM 804 O O . LYS A 1 101 ? -28.056 12.851 9.127 1.00 48.03 101 LYS A O 1
ATOM 809 N N . LYS A 1 102 ? -28.682 10.890 10.045 1.00 48.06 102 LYS A N 1
ATOM 810 C CA . LYS A 1 102 ? -30.097 11.023 9.708 1.00 48.06 102 LYS A CA 1
ATOM 811 C C . LYS A 1 102 ? -30.643 12.008 10.739 1.00 48.06 102 LYS A C 1
ATOM 813 O O . LYS A 1 102 ? -30.608 11.691 11.927 1.00 48.06 102 LYS A O 1
ATOM 818 N N . GLY A 1 103 ? -30.920 13.228 10.279 1.00 48.19 103 GLY A N 1
ATOM 819 C CA . GLY A 1 103 ? -31.698 14.205 11.036 1.00 48.19 103 GLY A CA 1
ATOM 820 C C . GLY A 1 103 ? -33.107 13.689 11.260 1.00 48.19 103 GLY A C 1
ATOM 821 O O . GLY A 1 103 ? -33.552 12.857 10.433 1.00 48.19 103 GLY A O 1
#

Radius of gyration: 17.24 Å; chains: 1; bounding box: 56×29×43 Å

Sequence (103 aa):
NLRIPLELSSPIAIESSILWNFMLNNVITFKNRNSQAGLMRKLMRFHVAAGLAGMVNYSILLFLVRGVGLWDIASNIIGIGFGVLINYLLNSRWTWKKQLKKG

Foldseek 3Di:
DPPPPPVVVVVVVVVVVLVVVLVCCCCPVQVPAPDPDDPVLLSVQLVVQLVVLVVQLVVQLCCCCVVVVDDNVVSNVVSNVSSVVSSCVSCDCPSRNHDDPPD

InterPro domains:
  IPR007267 GtrA/DPMS, transmembrane domain [PF04138] (5-96)
  IPR051401 Bacterial Cell Wall Glycosylation GtrA [PTHR38459] (7-99)